Protein AF-A0A9E5U7C6-F1 (afdb_monomer_lite)

Foldseek 3Di:
DDPVVVVVVVVVVVVVVVPDPDDDDDDAQVVCVVVVRAGQDPPPHPCVVDPPD

Structure (mmCIF, N/CA/C/O backbone):
data_AF-A0A9E5U7C6-F1
#
_entry.id   AF-A0A9E5U7C6-F1
#
loop_
_atom_site.group_PDB
_atom_site.id
_atom_site.type_symbol
_atom_site.label_atom_id
_atom_site.label_alt_id
_atom_site.label_comp_id
_atom_site.label_asym_id
_atom_site.label_entity_id
_atom_site.label_seq_id
_atom_site.pdbx_PDB_ins_code
_atom_site.Cartn_x
_atom_site.Cartn_y
_atom_site.Cartn_z
_atom_site.occupancy
_atom_site.B_iso_or_equiv
_atom_site.auth_seq_id
_atom_site.auth_comp_id
_atom_site.auth_asym_id
_atom_site.auth_atom_id
_atom_site.pdbx_PDB_model_num
ATOM 1 N N . MET A 1 1 ? 2.613 15.356 -4.168 1.00 66.38 1 MET A N 1
ATOM 2 C CA . MET A 1 1 ? 1.787 15.481 -2.955 1.00 66.38 1 MET A CA 1
ATOM 3 C C . MET A 1 1 ? 2.629 16.242 -1.962 1.00 66.38 1 MET A C 1
ATOM 5 O O . MET A 1 1 ? 3.815 15.942 -1.899 1.00 66.38 1 MET A O 1
ATOM 9 N N . ASP A 1 2 ? 2.090 17.275 -1.327 1.00 91.19 2 ASP A N 1
ATOM 10 C CA . ASP A 1 2 ? 2.804 17.913 -0.221 1.00 91.19 2 ASP A CA 1
ATOM 11 C C . ASP A 1 2 ? 2.681 17.052 1.047 1.00 91.19 2 ASP A C 1
ATOM 13 O O . ASP A 1 2 ? 1.821 16.169 1.125 1.00 91.19 2 ASP A O 1
ATOM 17 N N . ASP A 1 3 ? 3.582 17.276 2.004 1.00 93.75 3 ASP A N 1
ATOM 18 C CA . ASP A 1 3 ? 3.669 16.475 3.232 1.00 93.75 3 ASP A CA 1
ATOM 19 C C . ASP A 1 3 ? 2.365 16.534 4.038 1.00 93.75 3 ASP A C 1
ATOM 21 O O . ASP A 1 3 ? 1.934 15.533 4.605 1.00 93.75 3 ASP A O 1
ATOM 25 N N . LYS A 1 4 ? 1.674 17.678 3.995 1.00 95.19 4 LYS A N 1
ATOM 26 C CA . LYS A 1 4 ? 0.404 17.880 4.689 1.00 95.19 4 LYS A CA 1
ATOM 27 C C . LYS A 1 4 ? -0.701 16.973 4.138 1.00 95.19 4 LYS A C 1
ATOM 29 O O . LYS A 1 4 ? -1.391 16.315 4.907 1.00 95.19 4 LYS A O 1
ATOM 34 N N . ALA A 1 5 ? -0.858 16.901 2.817 1.00 95.94 5 ALA A N 1
ATOM 35 C CA . ALA A 1 5 ? -1.864 16.042 2.194 1.00 95.94 5 ALA A CA 1
ATOM 36 C C . ALA A 1 5 ? -1.596 14.543 2.444 1.00 95.94 5 ALA A C 1
ATOM 38 O O . ALA A 1 5 ? -2.533 13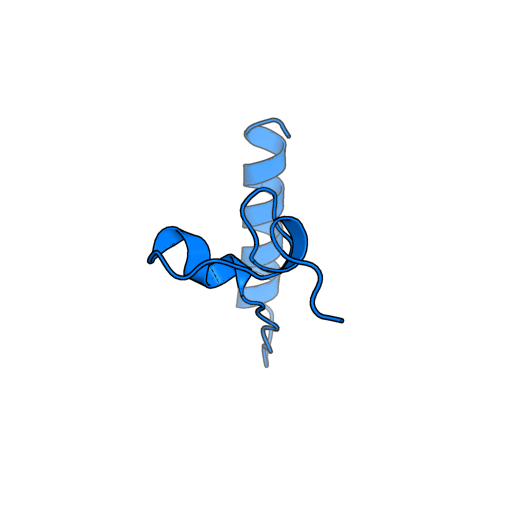.742 2.506 1.00 95.94 5 ALA A O 1
ATOM 39 N N . LEU A 1 6 ? -0.322 14.152 2.596 1.00 96.12 6 LEU A N 1
ATOM 40 C CA . LEU A 1 6 ? 0.041 12.789 2.986 1.00 96.12 6 LEU A CA 1
ATOM 41 C C . LEU A 1 6 ? -0.381 12.482 4.422 1.00 96.12 6 LEU A C 1
ATOM 43 O O . LEU A 1 6 ? -0.995 11.443 4.654 1.00 96.12 6 LEU A O 1
ATOM 47 N N . GLU A 1 7 ? -0.069 13.376 5.358 1.00 97.56 7 GLU A N 1
ATOM 48 C CA . GLU A 1 7 ? -0.448 13.230 6.766 1.00 97.56 7 GLU A CA 1
ATOM 49 C C . GLU A 1 7 ? -1.96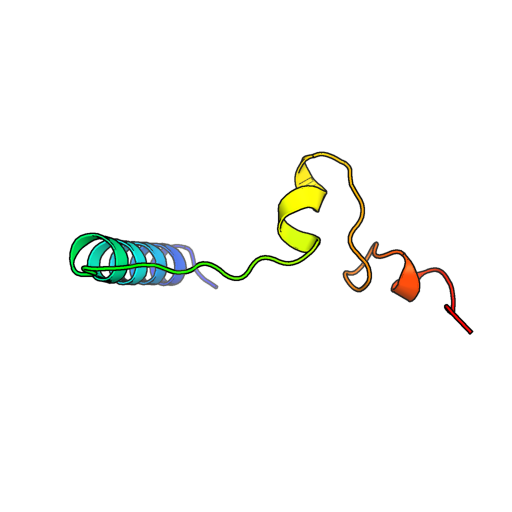9 13.112 6.929 1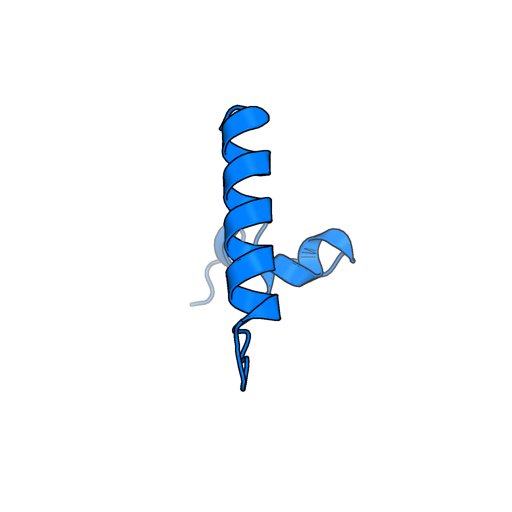.00 97.56 7 GLU A C 1
ATOM 51 O O . GLU A 1 7 ? -2.434 12.178 7.581 1.00 97.56 7 GLU A O 1
ATOM 56 N N . GLU A 1 8 ? -2.741 13.967 6.249 1.00 97.88 8 GLU A N 1
ATOM 57 C CA . GLU A 1 8 ? -4.212 13.919 6.259 1.00 97.88 8 GLU A CA 1
ATOM 58 C C . GLU A 1 8 ? -4.749 12.565 5.755 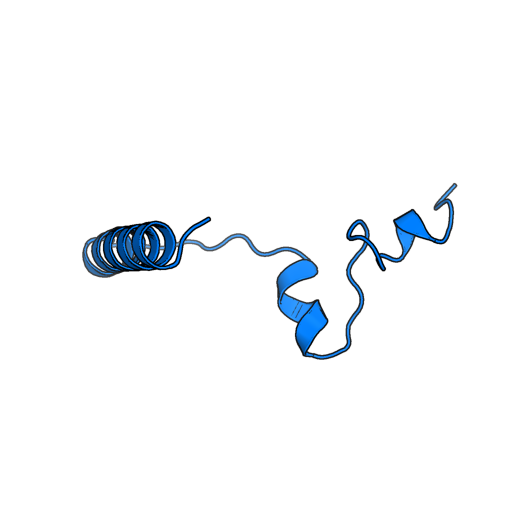1.00 97.88 8 GLU A C 1
ATOM 60 O O . GLU A 1 8 ? -5.638 11.974 6.367 1.00 97.88 8 GLU A O 1
ATOM 65 N N . SER A 1 9 ? -4.167 12.024 4.677 1.00 97.44 9 SER A N 1
ATOM 66 C CA . SER A 1 9 ? -4.580 10.723 4.123 1.00 97.44 9 SER A CA 1
ATOM 67 C C . SER A 1 9 ? -4.251 9.553 5.058 1.00 97.44 9 SER A C 1
ATOM 69 O O . SER A 1 9 ? -4.991 8.571 5.126 1.00 97.44 9 SER A O 1
ATOM 71 N N . ILE A 1 10 ? -3.121 9.629 5.768 1.00 98.00 10 ILE A N 1
ATOM 72 C CA . ILE A 1 10 ? -2.717 8.607 6.741 1.00 98.00 10 ILE A CA 1
ATOM 73 C C . ILE A 1 10 ? -3.675 8.606 7.933 1.00 98.00 10 ILE A C 1
ATOM 75 O O . ILE A 1 10 ? -4.091 7.530 8.365 1.00 98.00 10 ILE A O 1
ATOM 79 N N . GLU A 1 11 ? -4.037 9.786 8.443 1.00 98.44 11 GLU A N 1
ATOM 80 C CA . GLU A 1 11 ? -4.985 9.931 9.551 1.00 98.44 11 GLU A CA 1
ATOM 81 C C . GLU A 1 11 ? -6.369 9.383 9.171 1.00 98.44 11 GLU A C 1
ATOM 83 O O . GLU A 1 11 ? -6.923 8.553 9.893 1.00 98.44 11 GLU A O 1
ATOM 88 N N . GLU A 1 12 ? -6.868 9.720 7.978 1.00 98.19 12 GLU A N 1
ATOM 89 C CA . GLU A 1 12 ? -8.145 9.205 7.474 1.00 98.19 12 GLU A CA 1
ATOM 90 C C . GLU A 1 12 ? -8.158 7.667 7.386 1.00 98.19 12 GLU A C 1
ATOM 92 O O . GLU A 1 12 ? -9.095 7.007 7.846 1.00 98.19 12 GLU A O 1
ATOM 97 N N . ILE A 1 13 ? -7.101 7.060 6.836 1.00 97.94 13 ILE A N 1
ATOM 98 C CA . ILE A 1 13 ? -7.001 5.597 6.738 1.00 97.94 13 ILE A CA 1
ATOM 99 C C . ILE A 1 13 ? -6.892 4.953 8.128 1.00 97.94 13 ILE A C 1
ATOM 101 O O . ILE A 1 13 ? -7.477 3.888 8.350 1.00 97.94 13 ILE A O 1
ATOM 105 N N . ALA A 1 14 ? -6.172 5.572 9.068 1.00 98.38 14 ALA A N 1
ATOM 106 C CA . ALA A 1 14 ? -6.052 5.067 10.433 1.00 98.38 14 ALA A CA 1
ATOM 107 C C . ALA A 1 14 ? -7.419 5.015 11.135 1.00 98.38 14 ALA A C 1
ATOM 109 O O . ALA A 1 14 ? -7.765 3.982 11.718 1.00 98.38 14 ALA A O 1
ATOM 110 N N . ASP A 1 15 ? -8.228 6.065 10.998 1.00 98.50 15 ASP A N 1
ATOM 111 C CA . ASP A 1 15 ? -9.586 6.116 11.546 1.00 98.50 15 ASP A CA 1
ATOM 112 C C . ASP A 1 15 ? -10.494 5.043 10.935 1.00 98.50 15 ASP A C 1
ATOM 114 O O . ASP A 1 15 ? -11.212 4.333 11.651 1.00 98.50 15 ASP A O 1
ATOM 118 N N . LEU A 1 16 ? -10.420 4.852 9.613 1.00 98.25 16 LEU A N 1
ATOM 119 C CA . LEU A 1 16 ? -11.162 3.797 8.919 1.00 98.25 16 LEU A CA 1
ATOM 120 C C . LEU A 1 16 ? -10.760 2.396 9.400 1.00 98.25 16 LEU A C 1
ATOM 122 O O . LEU A 1 16 ? -11.625 1.526 9.551 1.00 98.25 16 LEU A O 1
ATOM 126 N N . ILE A 1 17 ? -9.472 2.165 9.668 1.00 98.38 17 ILE A N 1
ATOM 127 C CA . ILE A 1 17 ? -8.966 0.901 10.217 1.00 98.38 17 ILE A CA 1
ATOM 128 C C . ILE A 1 17 ? -9.515 0.684 11.630 1.00 98.38 17 ILE A C 1
ATOM 130 O O . ILE A 1 17 ? -10.096 -0.367 11.903 1.00 98.38 17 ILE A O 1
ATOM 134 N N . VAL A 1 18 ? -9.386 1.672 12.518 1.00 98.19 18 VAL A N 1
ATOM 135 C CA . VAL A 1 18 ? -9.838 1.566 13.916 1.00 98.19 18 VAL A CA 1
ATOM 136 C C . VAL A 1 18 ? -11.355 1.361 14.004 1.00 98.19 18 VAL A C 1
ATOM 138 O O . VAL A 1 18 ? -11.827 0.581 14.832 1.00 98.19 18 VAL A O 1
ATOM 141 N N . GLY A 1 19 ? -12.130 2.007 13.129 1.00 98.25 19 GLY A N 1
ATOM 142 C CA . GLY A 1 19 ? -13.590 1.880 13.082 1.00 98.25 19 GLY A CA 1
ATOM 143 C C . GLY A 1 19 ? -14.110 0.587 12.438 1.00 98.25 19 GLY A C 1
ATOM 144 O O . GLY A 1 19 ? -15.300 0.271 12.548 1.00 98.25 19 GLY A O 1
ATOM 145 N N . SER A 1 20 ? -13.255 -0.183 11.762 1.00 98.31 20 SER A N 1
ATOM 146 C CA . SER A 1 20 ? -13.677 -1.350 10.988 1.00 98.31 20 SER A CA 1
ATOM 147 C C . SER A 1 20 ? -13.808 -2.614 11.838 1.00 98.31 20 SER A C 1
ATOM 149 O O . SER A 1 20 ? -12.880 -3.052 12.509 1.00 98.31 20 SER A O 1
ATOM 151 N N . LYS A 1 21 ? -14.953 -3.304 11.733 1.00 98.38 21 LYS A N 1
ATOM 152 C CA . LYS A 1 21 ? -15.152 -4.619 12.383 1.00 98.38 21 LYS A CA 1
ATOM 153 C C . LYS A 1 21 ? -14.369 -5.747 11.708 1.00 98.38 21 LYS A C 1
ATOM 155 O O . LYS A 1 21 ? -14.096 -6.768 12.335 1.00 98.38 21 LYS A O 1
ATOM 160 N N . ARG A 1 22 ? -14.115 -5.616 10.403 1.00 98.12 22 ARG A N 1
ATOM 161 C CA . ARG A 1 22 ? -13.407 -6.588 9.559 1.00 98.12 22 ARG A CA 1
ATOM 162 C C . ARG A 1 22 ? -12.692 -5.828 8.453 1.00 98.12 22 ARG A C 1
ATOM 164 O O . ARG A 1 22 ? -13.318 -4.998 7.803 1.00 98.12 22 ARG A O 1
ATOM 171 N N . ILE A 1 23 ? -11.422 -6.145 8.234 1.00 97.38 23 ILE A N 1
ATOM 172 C CA . ILE A 1 23 ? -10.568 -5.487 7.244 1.00 97.38 23 ILE A CA 1
ATOM 173 C C . ILE A 1 23 ? -10.007 -6.552 6.310 1.00 97.38 23 ILE A C 1
ATOM 175 O O . ILE A 1 23 ? -9.607 -7.628 6.756 1.00 97.38 23 ILE A O 1
ATOM 179 N N . VAL A 1 24 ? -9.978 -6.242 5.017 1.00 97.69 24 VAL A N 1
ATOM 180 C CA . VAL A 1 24 ? -9.315 -7.044 3.988 1.00 97.69 24 VAL A CA 1
ATOM 181 C C . VAL A 1 24 ? -8.402 -6.114 3.206 1.00 97.69 24 VAL A C 1
ATOM 183 O O . VAL A 1 24 ? -8.836 -5.051 2.770 1.00 97.69 24 VAL A O 1
ATOM 186 N N . VAL A 1 25 ? -7.145 -6.516 3.037 1.00 97.12 25 VAL A N 1
ATOM 187 C CA . VAL A 1 25 ? -6.134 -5.744 2.310 1.00 97.12 25 VAL A CA 1
ATOM 188 C C . VAL A 1 25 ? -5.785 -6.488 1.028 1.00 97.12 25 VAL A C 1
ATOM 190 O O . VAL A 1 25 ? -5.493 -7.682 1.060 1.00 97.12 25 VAL A O 1
ATOM 193 N N . PHE A 1 26 ? -5.799 -5.775 -0.094 1.00 97.81 26 PHE A N 1
ATOM 194 C CA . PHE A 1 26 ? -5.340 -6.283 -1.381 1.00 97.81 26 PHE A CA 1
ATOM 195 C C . PHE A 1 26 ? -3.955 -5.715 -1.659 1.00 97.81 26 PHE A C 1
ATOM 197 O O . PHE A 1 26 ? -3.788 -4.500 -1.746 1.00 97.81 26 PHE A O 1
ATOM 204 N N . THR A 1 27 ? -2.961 -6.587 -1.790 1.00 96.62 27 THR A N 1
ATOM 205 C CA . THR A 1 27 ? -1.586 -6.192 -2.097 1.00 96.62 27 THR A CA 1
ATOM 206 C C . THR A 1 27 ? -1.174 -6.706 -3.472 1.00 96.62 27 THR A C 1
ATOM 208 O O . THR A 1 27 ? -1.690 -7.705 -3.974 1.00 96.62 27 THR A O 1
ATOM 211 N N . GLY A 1 28 ? -0.244 -5.991 -4.100 1.00 96.38 28 GLY A N 1
ATOM 212 C CA . GLY A 1 28 ? 0.432 -6.413 -5.325 1.00 96.38 28 GLY A CA 1
ATOM 213 C C . GLY A 1 28 ? 1.943 -6.489 -5.114 1.00 96.38 28 GLY A C 1
ATOM 214 O O . GLY A 1 28 ? 2.436 -6.188 -4.029 1.00 96.38 28 GLY A O 1
ATOM 215 N N . ALA A 1 29 ? 2.686 -6.833 -6.171 1.00 96.81 29 ALA A N 1
ATOM 216 C CA . ALA A 1 29 ? 4.146 -6.992 -6.117 1.00 96.81 29 ALA A CA 1
ATOM 217 C C . ALA A 1 29 ? 4.898 -5.738 -5.623 1.00 96.81 29 ALA A C 1
ATOM 219 O O . ALA A 1 29 ? 5.966 -5.862 -5.033 1.00 96.81 29 ALA A O 1
ATOM 220 N N . GLY A 1 30 ? 4.312 -4.546 -5.798 1.00 96.31 30 GLY A N 1
ATOM 221 C CA . GLY A 1 30 ? 4.897 -3.275 -5.362 1.00 96.31 30 GLY A CA 1
ATOM 222 C C . GLY A 1 30 ? 5.242 -3.210 -3.870 1.00 96.31 30 GLY A C 1
ATOM 223 O O . GLY A 1 30 ? 6.195 -2.543 -3.504 1.00 96.31 30 GLY A O 1
ATOM 224 N N . ILE A 1 31 ? 4.545 -3.948 -2.995 1.00 97.12 31 ILE A N 1
ATOM 225 C CA . ILE A 1 31 ? 4.868 -3.947 -1.554 1.00 97.12 31 ILE A CA 1
ATOM 226 C C . ILE A 1 31 ? 6.204 -4.647 -1.236 1.00 97.12 31 ILE A C 1
ATOM 228 O O . ILE A 1 31 ? 6.709 -4.543 -0.123 1.00 97.12 31 ILE A O 1
ATOM 232 N N . SER A 1 32 ? 6.768 -5.393 -2.189 1.00 97.00 32 SER A N 1
ATOM 233 C CA . SER A 1 32 ? 8.004 -6.168 -2.020 1.00 97.00 32 SER A CA 1
ATOM 234 C C . SER A 1 32 ? 9.219 -5.547 -2.719 1.00 97.00 32 SER A C 1
ATOM 236 O O . SER A 1 32 ? 10.311 -6.103 -2.630 1.00 97.00 32 SER A O 1
ATOM 238 N N . THR A 1 33 ? 9.079 -4.392 -3.377 1.00 96.44 33 THR A N 1
ATOM 239 C CA . THR A 1 33 ? 10.209 -3.746 -4.070 1.00 96.44 33 THR A CA 1
ATOM 240 C C . THR A 1 33 ? 11.310 -3.329 -3.102 1.00 96.44 33 THR A C 1
ATOM 242 O O . THR A 1 33 ? 12.483 -3.574 -3.370 1.00 96.44 33 THR A O 1
ATOM 245 N N . GLU A 1 34 ? 10.937 -2.811 -1.930 1.00 94.88 34 GLU A N 1
ATOM 246 C CA . GLU A 1 34 ? 11.881 -2.400 -0.879 1.00 94.88 34 GLU A CA 1
ATOM 247 C C . GLU A 1 34 ? 12.631 -3.579 -0.234 1.00 94.88 34 GLU A C 1
ATOM 249 O O . GLU A 1 34 ? 13.665 -3.383 0.401 1.00 94.88 34 GLU A O 1
ATOM 254 N N . SER A 1 35 ? 12.159 -4.820 -0.409 1.00 96.25 35 SER A N 1
ATOM 255 C CA . SER A 1 35 ? 12.894 -6.024 0.010 1.00 96.25 35 SER A CA 1
ATOM 256 C C . SER A 1 35 ? 13.783 -6.609 -1.095 1.00 96.25 35 SER A C 1
ATOM 258 O O . SER A 1 35 ? 14.378 -7.671 -0.911 1.00 96.25 35 SER A O 1
ATOM 260 N N . GLY A 1 36 ? 13.893 -5.923 -2.236 1.00 93.81 36 GLY A N 1
ATOM 261 C CA . GLY A 1 36 ? 14.706 -6.334 -3.380 1.00 93.81 36 GLY A CA 1
ATOM 262 C C . GLY A 1 36 ? 13.999 -7.273 -4.359 1.00 93.81 36 GLY A C 1
ATOM 263 O O . GLY A 1 36 ? 14.634 -7.746 -5.301 1.00 93.81 36 GLY A O 1
ATOM 264 N N . ILE A 1 37 ? 12.703 -7.550 -4.173 1.00 94.44 37 ILE A N 1
ATOM 265 C CA . ILE A 1 37 ? 11.914 -8.332 -5.130 1.00 94.44 37 ILE A CA 1
ATOM 266 C C . ILE A 1 37 ? 11.311 -7.362 -6.154 1.00 94.44 37 ILE A C 1
ATOM 268 O O . ILE A 1 37 ? 10.475 -6.539 -5.779 1.00 94.44 37 ILE A O 1
ATOM 272 N N . PRO A 1 38 ? 11.696 -7.430 -7.440 1.00 93.56 38 PRO A N 1
ATOM 273 C CA . PRO A 1 38 ? 11.185 -6.502 -8.439 1.00 93.56 38 PRO A CA 1
ATOM 274 C C . PRO A 1 38 ? 9.680 -6.690 -8.643 1.00 93.56 38 PRO A C 1
ATOM 276 O O . PRO A 1 38 ? 9.162 -7.809 -8.607 1.00 93.56 38 PRO A O 1
ATOM 279 N N . ASP A 1 39 ? 8.981 -5.588 -8.908 1.00 96.94 39 ASP A N 1
ATOM 280 C CA . ASP A 1 39 ? 7.605 -5.660 -9.375 1.00 96.94 39 ASP A CA 1
ATOM 281 C C . ASP A 1 39 ? 7.539 -6.041 -10.868 1.00 96.94 39 ASP A C 1
ATOM 283 O O . ASP A 1 39 ? 8.539 -6.311 -11.540 1.00 96.94 39 ASP A O 1
ATOM 287 N N . PHE A 1 40 ? 6.322 -6.082 -11.402 1.00 96.44 40 PHE A N 1
ATOM 288 C CA . PHE A 1 40 ? 6.106 -6.429 -12.801 1.00 96.44 40 PHE A CA 1
ATOM 289 C C . PHE A 1 40 ? 6.056 -5.224 -13.739 1.00 96.44 40 PHE A C 1
ATOM 291 O O . PHE A 1 40 ? 6.435 -5.362 -14.894 1.00 96.44 40 PHE A O 1
ATOM 298 N N . ARG A 1 41 ? 5.526 -4.080 -13.295 1.00 95.69 41 ARG A N 1
ATOM 299 C CA . ARG A 1 41 ? 5.085 -2.990 -14.193 1.00 95.69 41 ARG A CA 1
ATOM 300 C C . ARG A 1 41 ? 5.504 -1.592 -13.742 1.00 95.69 41 ARG A C 1
ATOM 302 O O . ARG A 1 41 ? 5.107 -0.617 -14.371 1.00 95.69 41 ARG A O 1
ATOM 309 N N . GLY A 1 42 ? 6.245 -1.476 -12.646 1.00 94.25 42 GLY A N 1
ATOM 310 C CA . GLY A 1 42 ? 6.836 -0.219 -12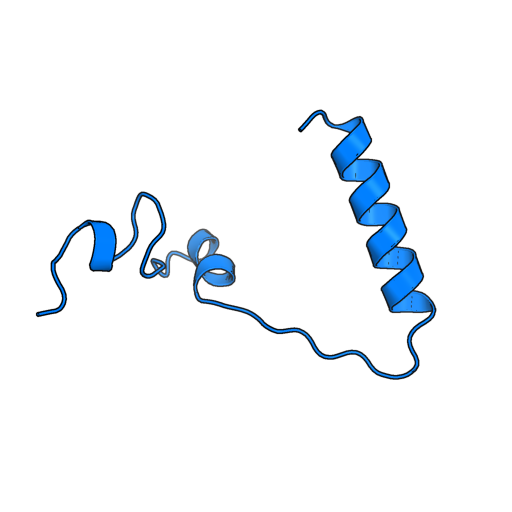.219 1.00 94.25 42 GLY A CA 1
ATOM 311 C C . GLY A 1 42 ? 7.939 0.234 -13.179 1.00 94.25 42 GLY A C 1
ATOM 312 O O . GLY A 1 42 ? 8.251 -0.465 -14.151 1.00 94.25 42 GLY A O 1
ATOM 313 N N . PRO A 1 43 ? 8.567 1.391 -12.912 1.00 93.88 43 PRO A N 1
ATOM 314 C CA . PRO A 1 43 ? 9.641 1.929 -13.751 1.00 93.88 43 PRO A CA 1
ATOM 315 C C . PRO A 1 43 ? 10.771 0.922 -14.003 1.00 93.88 43 PRO A C 1
ATOM 317 O O . PRO A 1 43 ? 11.301 0.840 -15.107 1.00 93.88 43 PRO A O 1
ATOM 320 N N . ASP A 1 44 ? 11.074 0.104 -12.993 1.00 90.44 44 ASP A N 1
ATOM 321 C CA . ASP A 1 44 ? 12.089 -0.945 -13.038 1.00 90.44 44 ASP A CA 1
ATOM 322 C C . ASP A 1 44 ? 11.524 -2.368 -13.140 1.00 90.44 44 ASP A C 1
ATOM 324 O O . ASP A 1 44 ? 12.283 -3.337 -13.023 1.00 90.44 44 ASP A O 1
ATOM 328 N N . GLY A 1 45 ? 10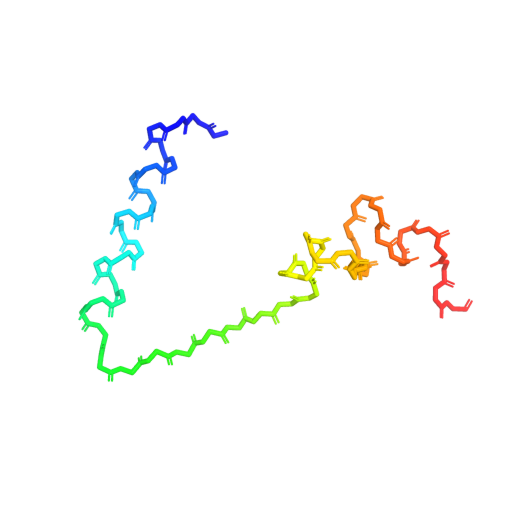.216 -2.490 -13.367 1.00 94.12 45 GLY A N 1
ATOM 329 C CA . GLY A 1 45 ? 9.487 -3.748 -13.366 1.00 94.12 45 GLY A CA 1
ATOM 330 C C . GLY A 1 45 ? 9.897 -4.697 -14.487 1.00 94.12 45 GLY A C 1
ATOM 331 O O . GLY A 1 45 ? 10.366 -4.288 -15.554 1.00 94.12 45 GLY A O 1
ATOM 332 N N . LEU A 1 46 ? 9.692 -5.991 -14.249 1.00 94.94 46 LEU A N 1
ATOM 333 C CA . LEU A 1 46 ? 10.118 -7.050 -15.163 1.00 94.94 46 LEU A CA 1
ATOM 334 C C . LEU A 1 46 ? 9.538 -6.886 -16.579 1.00 94.94 46 LEU A C 1
ATOM 336 O O . LEU A 1 46 ? 10.279 -6.959 -17.556 1.00 94.94 46 LEU A O 1
ATOM 340 N N . TRP A 1 47 ? 8.239 -6.598 -16.690 1.00 95.44 47 TRP A N 1
ATOM 341 C CA . TRP A 1 47 ? 7.541 -6.451 -17.974 1.00 95.44 47 TRP A CA 1
ATOM 342 C C . TRP A 1 47 ? 7.685 -5.069 -18.605 1.00 95.44 47 TRP A C 1
ATOM 344 O O . TRP A 1 47 ? 7.356 -4.884 -19.771 1.00 95.44 47 TRP A O 1
ATOM 354 N N . THR A 1 48 ? 8.211 -4.100 -17.857 1.00 94.06 48 THR A N 1
ATOM 355 C CA . THR A 1 48 ? 8.671 -2.828 -18.426 1.00 94.06 48 THR A CA 1
ATOM 356 C C . THR A 1 48 ? 9.975 -3.033 -19.205 1.00 94.06 48 THR A C 1
ATOM 358 O O . THR A 1 48 ? 10.225 -2.347 -20.192 1.00 94.06 48 THR A O 1
ATOM 361 N N . LYS A 1 49 ? 10.806 -3.993 -18.771 1.00 92.25 49 LYS A N 1
ATOM 362 C CA . LYS A 1 49 ? 12.126 -4.291 -19.351 1.00 92.25 49 LYS A CA 1
ATOM 363 C C . LYS A 1 49 ? 12.096 -5.393 -20.412 1.00 92.25 49 LYS A C 1
ATOM 365 O O . LYS A 1 49 ? 12.945 -5.392 -21.299 1.00 92.25 49 LYS A O 1
ATOM 370 N N . VAL A 1 50 ? 11.164 -6.338 -20.306 1.00 92.62 50 VAL A N 1
ATOM 371 C CA . VAL A 1 50 ? 11.074 -7.523 -21.170 1.00 92.62 50 VAL A CA 1
ATOM 372 C C . VAL A 1 50 ? 9.624 -7.726 -21.597 1.00 92.62 50 VAL A C 1
ATOM 374 O O . VAL A 1 50 ? 8.743 -7.768 -20.744 1.00 92.62 50 VAL A O 1
ATOM 377 N N . ASP A 1 51 ? 9.370 -7.877 -22.897 1.00 89.06 51 ASP A N 1
ATOM 378 C CA . ASP A 1 51 ? 8.038 -8.252 -23.386 1.00 89.06 51 ASP A CA 1
ATOM 379 C C . ASP A 1 51 ? 7.716 -9.688 -22.930 1.00 89.06 51 ASP A C 1
ATOM 381 O O . ASP A 1 51 ? 8.515 -10.592 -23.185 1.00 89.06 51 ASP A O 1
ATOM 385 N N . PRO A 1 52 ? 6.601 -9.922 -22.215 1.00 86.94 52 PRO A N 1
ATOM 386 C CA . PRO A 1 52 ? 6.226 -11.258 -21.764 1.00 86.94 52 PRO A CA 1
ATOM 387 C C . PRO A 1 52 ? 5.656 -12.176 -22.865 1.00 86.94 52 PRO A C 1
ATOM 389 O O . PRO A 1 52 ? 5.259 -13.293 -22.526 1.00 86.94 52 PRO A O 1
ATOM 392 N N . ASN A 1 53 ? 5.566 -11.730 -24.128 1.00 85.12 53 ASN A N 1
ATOM 393 C CA . ASN A 1 53 ? 5.038 -12.512 -25.259 1.00 85.12 53 ASN A CA 1
ATOM 394 C C . ASN A 1 53 ? 6.115 -13.188 -26.117 1.00 85.12 53 ASN A C 1
ATOM 396 O O . ASN A 1 53 ? 7.147 -12.547 -26.414 1.00 85.12 53 ASN A O 1
#

pLDDT: mean 95.11, std 4.93, range [66.38, 98.5]

Radius of gyration: 15.98 Å; chains: 1; bounding box: 30×30×39 Å

Secondary structure (DSSP, 8-state):
--HHHHHHHHHHHHHHHHH-SS------GGGGGGGT---SSSTT-HHHHS---

Sequence (53 aa):
MDDKALEESIEEIADLIVGSKRIVVFTGAGISTESGIPDFRGPDGLWTKVDPN